Protein AF-A0A2P6NPP3-F1 (afdb_monomer_lite)

Foldseek 3Di:
DDFPQQFAQEPVRDTDRDTLVVQQVVFKAWEWEDEPNDIDIDIDGSNLLPQFPWCQSVFHAYPVRYGYDDDPCQCVVQVSVCSVPVDGDCPPPDLVSLLSVLVVCVVGVRPVVNVVLCPDPSCPVSVVVVVD

Radius of gyration: 15.62 Å; chains: 1; bounding box: 39×29×41 Å

Sequence (132 aa):
MSLHVISLRDSDNFFRSASSDTLSTLGRVVIIFHHNGEHTLYNTDWGTIMKDTSSLMTFHVDEHSRMLIERPPRSFPLILSYLETGHLDTTALTEQQKMILMEDVEFFGMRRLEKMLSERSEFYSVKARLSQ

Organism: NCBI:txid1890364

pLDDT: mean 81.14, std 17.83, range [32.97, 96.81]

Secondary structure (DSSP, 8-state):
-----EEEE-TT--EEEE-HHHHHTS-EEEEEEEETTEEEEEEEEHHHHTSS--GGGGS-B-TTSEEEE-S--TTHHHHHHHHHHS----TT--HHHHHHHHHHHHHTT-HHHHHHHH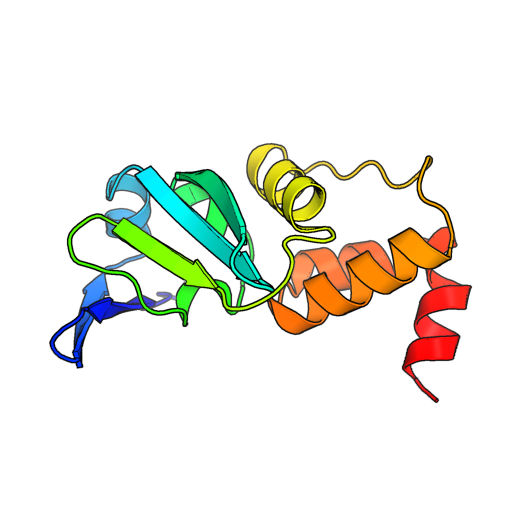TSGGGHHHHHHHT-

InterPro domains:
  IPR003131 Potassium channel tetramerisation-type BTB domain [PF02214] (47-113)
  IPR011333 SKP1/BTB/POZ domain superfamily [G3DSA:3.30.710.10] (9-126)
  IPR011333 SKP1/BTB/POZ domain superfamily [SSF54695] (41-125)

Structure (mmCIF, N/CA/C/O backbone):
data_AF-A0A2P6NPP3-F1
#
_entry.id   AF-A0A2P6NPP3-F1
#
loop_
_atom_site.group_PDB
_atom_site.id
_atom_site.type_symbol
_atom_site.label_atom_id
_atom_site.label_alt_id
_atom_site.label_comp_id
_atom_site.label_asym_id
_atom_site.label_entity_id
_atom_site.label_seq_id
_atom_site.pdbx_PDB_ins_code
_atom_site.Cartn_x
_atom_site.Cartn_y
_atom_site.Cartn_z
_atom_site.occupancy
_atom_site.B_iso_or_equiv
_atom_site.auth_seq_id
_atom_site.auth_comp_id
_atom_site.auth_asym_id
_atom_site.auth_atom_id
_atom_site.pdbx_PDB_model_num
ATOM 1 N N . MET A 1 1 ? -19.854 6.335 -17.157 1.00 36.84 1 MET A N 1
ATOM 2 C CA . MET A 1 1 ? -18.598 5.563 -17.059 1.00 36.84 1 MET A CA 1
ATOM 3 C C . MET A 1 1 ? -17.456 6.546 -17.239 1.00 36.84 1 MET A C 1
ATOM 5 O O . MET A 1 1 ? -17.384 7.165 -18.291 1.00 36.84 1 MET A O 1
ATOM 9 N N . SER A 1 2 ? -16.670 6.797 -16.191 1.00 32.97 2 SER A N 1
ATOM 10 C CA . SER A 1 2 ? -15.541 7.733 -16.255 1.00 32.97 2 SER A CA 1
ATOM 11 C C . SER A 1 2 ? -14.334 6.997 -16.834 1.00 32.97 2 SER A C 1
ATOM 13 O O . SER A 1 2 ? -13.870 6.030 -16.237 1.00 32.97 2 SER A O 1
ATOM 15 N N . LEU A 1 3 ? -13.861 7.415 -18.009 1.00 34.41 3 LEU A N 1
ATOM 16 C CA . LEU A 1 3 ? -12.606 6.941 -18.590 1.00 34.41 3 LEU A CA 1
ATOM 17 C C . LEU A 1 3 ? -11.454 7.542 -17.779 1.00 34.41 3 LEU A C 1
ATOM 19 O O . LEU A 1 3 ? -11.093 8.702 -17.963 1.00 34.41 3 LEU A O 1
ATOM 23 N N . HIS A 1 4 ? -10.891 6.763 -16.857 1.00 44.69 4 HIS A N 1
ATOM 24 C CA . HIS A 1 4 ? -9.623 7.110 -16.228 1.00 44.69 4 HIS A CA 1
ATOM 25 C C . HIS A 1 4 ? -8.508 6.886 -17.251 1.00 44.69 4 HIS A C 1
ATOM 27 O O . HIS A 1 4 ? -8.075 5.760 -17.484 1.00 44.69 4 HIS A O 1
ATOM 33 N N . VAL A 1 5 ? -8.095 7.967 -17.915 1.00 40.53 5 VAL A N 1
ATOM 34 C CA . VAL A 1 5 ? -6.873 7.988 -18.720 1.00 40.53 5 VAL A CA 1
ATOM 35 C C . VAL A 1 5 ? -5.706 8.009 -17.746 1.00 40.53 5 VAL A C 1
ATOM 37 O O . VAL A 1 5 ? -5.559 8.950 -16.967 1.00 40.53 5 VAL A O 1
ATOM 40 N N . ILE A 1 6 ? -4.911 6.946 -17.764 1.00 49.44 6 ILE A N 1
ATOM 41 C CA . ILE A 1 6 ? -3.736 6.813 -16.915 1.00 49.44 6 ILE A CA 1
ATOM 42 C C . ILE A 1 6 ? -2.522 7.197 -17.751 1.00 49.44 6 ILE A C 1
ATOM 44 O O . ILE A 1 6 ? -2.279 6.650 -18.827 1.00 49.44 6 ILE A O 1
ATOM 48 N N . SER A 1 7 ? -1.786 8.172 -17.238 1.00 46.75 7 SER A N 1
ATOM 49 C CA . SER A 1 7 ? -0.558 8.688 -17.821 1.00 46.75 7 SER A CA 1
ATOM 50 C C . SER A 1 7 ? 0.627 7.954 -17.205 1.00 46.75 7 SER A C 1
ATOM 52 O O . SER A 1 7 ? 1.130 8.375 -16.168 1.00 46.75 7 SER A O 1
ATOM 54 N N . LEU A 1 8 ? 1.074 6.863 -17.829 1.00 50.75 8 LEU A N 1
ATOM 55 C CA . LEU A 1 8 ? 2.349 6.243 -17.465 1.00 50.75 8 LEU A CA 1
ATOM 56 C C . LEU A 1 8 ? 3.488 7.065 -18.072 1.00 50.75 8 LEU A C 1
ATOM 58 O O . LEU A 1 8 ? 3.495 7.302 -19.283 1.00 50.75 8 LEU A O 1
ATOM 62 N N . ARG A 1 9 ? 4.422 7.519 -17.231 1.00 47.53 9 ARG A N 1
ATOM 63 C CA . ARG A 1 9 ? 5.616 8.260 -17.651 1.00 47.53 9 ARG A CA 1
ATOM 64 C C . ARG A 1 9 ? 6.769 7.279 -17.829 1.00 47.53 9 ARG A C 1
ATOM 66 O O . ARG A 1 9 ? 7.302 6.818 -16.826 1.00 47.53 9 ARG A O 1
ATOM 73 N N . ASP A 1 10 ? 7.124 7.011 -19.081 1.00 52.34 10 ASP A N 1
ATOM 74 C CA . ASP A 1 10 ? 8.285 6.196 -19.475 1.00 52.34 10 ASP A CA 1
ATOM 75 C C . ASP A 1 10 ? 9.603 6.984 -19.310 1.00 52.34 10 ASP A C 1
ATOM 77 O O . ASP A 1 10 ? 9.563 8.219 -19.185 1.00 52.34 10 ASP A O 1
ATOM 81 N N . SER A 1 11 ? 10.762 6.307 -19.294 1.00 49.16 11 SER A N 1
ATOM 82 C CA . SER A 1 11 ? 12.118 6.878 -19.099 1.00 49.16 11 SER A CA 1
ATOM 83 C C . SER A 1 11 ? 12.445 8.007 -20.076 1.00 49.16 11 SER A C 1
ATOM 85 O O . SER A 1 11 ? 13.210 8.912 -19.747 1.00 49.16 11 SER A O 1
ATOM 87 N N . ASP A 1 12 ? 11.763 8.022 -21.220 1.00 46.50 12 ASP A N 1
ATOM 88 C CA . ASP A 1 12 ? 11.886 9.036 -22.267 1.00 46.50 12 ASP A CA 1
ATOM 89 C C . ASP A 1 12 ? 10.875 10.197 -22.147 1.00 46.50 12 ASP A C 1
ATOM 91 O O . ASP A 1 12 ? 10.667 10.952 -23.097 1.00 46.50 12 ASP A O 1
ATOM 95 N N . ASN A 1 13 ? 10.212 10.366 -20.995 1.00 45.09 13 ASN A N 1
ATOM 96 C CA . ASN A 1 13 ? 9.116 11.328 -20.786 1.00 45.09 13 ASN A CA 1
ATOM 97 C C . ASN A 1 13 ? 7.911 11.131 -21.723 1.00 45.09 13 ASN A C 1
ATOM 99 O O . ASN A 1 13 ? 7.117 12.054 -21.925 1.00 45.09 13 ASN A O 1
ATOM 103 N N . PHE A 1 14 ? 7.743 9.933 -22.281 1.00 40.25 14 PHE A N 1
ATOM 104 C CA . PHE A 1 14 ? 6.596 9.619 -23.120 1.00 40.25 14 PHE A CA 1
ATOM 105 C C . PHE A 1 14 ? 5.389 9.262 -22.247 1.00 40.25 14 PHE A C 1
ATOM 107 O O . PHE A 1 14 ? 5.473 8.387 -21.385 1.00 40.25 14 PHE A O 1
ATOM 114 N N . PHE A 1 15 ? 4.259 9.935 -22.473 1.00 44.97 15 PHE A N 1
ATOM 115 C CA . PHE A 1 15 ? 2.987 9.601 -21.839 1.00 44.97 15 PHE A CA 1
ATOM 116 C C . PHE A 1 15 ? 2.307 8.493 -22.643 1.00 44.97 15 PHE A C 1
ATOM 11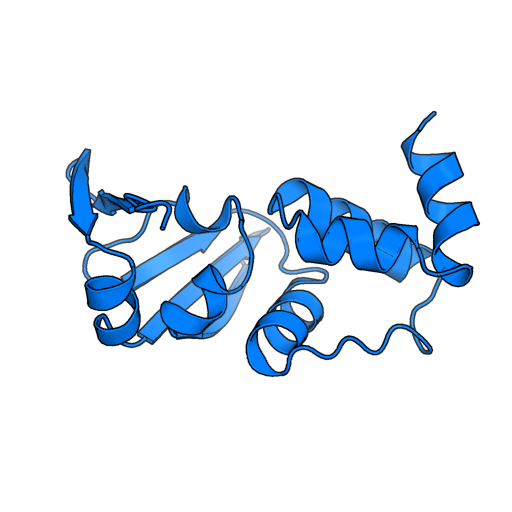8 O O . PHE A 1 15 ? 1.703 8.757 -23.685 1.00 44.97 15 PHE A O 1
ATOM 125 N N . ARG A 1 16 ? 2.381 7.244 -22.175 1.00 48.94 16 ARG A N 1
ATOM 126 C CA . ARG A 1 16 ? 1.542 6.179 -22.738 1.00 48.94 16 ARG A CA 1
ATOM 127 C C . ARG A 1 16 ? 0.159 6.284 -22.109 1.00 48.94 16 ARG A C 1
ATOM 129 O O . ARG A 1 16 ? -0.045 5.881 -20.968 1.00 48.94 16 ARG A O 1
ATOM 136 N N . SER A 1 17 ? -0.783 6.863 -22.850 1.00 45.62 17 SER A N 1
ATOM 137 C CA . SER A 1 17 ? -2.201 6.864 -22.491 1.00 45.62 17 SER A CA 1
ATOM 138 C C . SER A 1 17 ? -2.757 5.459 -22.717 1.00 45.62 17 SER A C 1
ATOM 140 O O . SER A 1 17 ? -3.064 5.083 -23.847 1.00 45.62 17 SER A O 1
ATOM 142 N N . ALA A 1 18 ? -2.857 4.661 -21.660 1.00 50.56 18 ALA A N 1
ATOM 143 C CA . ALA A 1 18 ? -3.516 3.363 -21.714 1.00 50.56 18 ALA A CA 1
ATOM 144 C C . ALA A 1 18 ? -4.878 3.458 -21.018 1.00 50.56 18 ALA A C 1
ATOM 146 O O . ALA A 1 18 ? -5.019 4.107 -19.979 1.00 50.56 18 ALA A O 1
ATOM 147 N N . SER A 1 19 ? -5.901 2.836 -21.608 1.00 49.75 19 SER A N 1
ATOM 148 C CA . SER A 1 19 ? -7.180 2.672 -20.917 1.00 49.75 19 SER A CA 1
ATOM 149 C C . SER A 1 19 ? -7.007 1.714 -19.732 1.00 49.75 19 SER A C 1
ATOM 151 O O . SER A 1 19 ? -6.157 0.823 -19.777 1.00 49.75 19 SER A O 1
ATOM 153 N N . SER A 1 20 ? -7.820 1.872 -18.683 1.00 53.06 20 SER A N 1
ATOM 154 C CA . SER A 1 20 ? -7.867 0.956 -17.527 1.00 53.06 20 SER A CA 1
ATOM 155 C C . SER A 1 20 ? -7.955 -0.524 -17.948 1.00 53.06 20 SER A C 1
ATOM 157 O O . SER A 1 20 ? -7.288 -1.382 -17.371 1.00 53.06 20 SER A O 1
ATOM 159 N N . ASP A 1 21 ? -8.693 -0.811 -19.026 1.00 50.19 21 ASP A N 1
ATOM 160 C CA . ASP A 1 21 ? -8.847 -2.160 -19.586 1.00 50.19 21 ASP A CA 1
ATOM 161 C C . ASP A 1 21 ? -7.565 -2.687 -20.248 1.00 50.19 21 ASP A C 1
ATOM 163 O O . ASP A 1 21 ? -7.300 -3.882 -20.227 1.00 50.19 21 ASP A O 1
ATOM 167 N N . THR A 1 22 ? -6.725 -1.805 -20.796 1.00 53.78 22 THR A N 1
ATOM 168 C CA . THR A 1 22 ? -5.406 -2.182 -21.329 1.00 53.78 22 THR A CA 1
ATOM 169 C C . THR A 1 22 ? -4.395 -2.392 -20.198 1.00 53.78 22 THR A C 1
ATOM 171 O O . THR A 1 22 ? -3.542 -3.271 -20.287 1.00 53.78 22 THR A O 1
ATOM 174 N N . LEU A 1 23 ? -4.505 -1.631 -19.105 1.00 55.78 23 LEU A N 1
ATOM 175 C CA . LEU A 1 23 ? -3.627 -1.743 -17.935 1.00 55.78 23 LEU A CA 1
ATOM 176 C C . LEU A 1 23 ? -3.911 -2.966 -17.072 1.00 55.78 23 LEU A C 1
ATOM 178 O O . LEU A 1 23 ? -2.974 -3.575 -16.564 1.00 55.78 23 LEU A O 1
ATOM 182 N N . SER A 1 24 ? -5.166 -3.395 -16.961 1.00 52.06 24 SER A N 1
ATOM 183 C CA . SER A 1 24 ? -5.484 -4.672 -16.314 1.00 52.06 24 SER A CA 1
ATOM 184 C C . SER A 1 24 ? -4.896 -5.870 -17.078 1.00 52.06 24 SER A C 1
ATOM 186 O O . SER A 1 24 ? -4.583 -6.887 -16.463 1.00 52.06 24 SER A O 1
ATOM 188 N N . THR A 1 25 ? -4.649 -5.724 -18.388 1.00 53.88 25 THR A N 1
ATOM 189 C CA . THR A 1 25 ? -3.916 -6.697 -19.217 1.00 53.88 25 THR A CA 1
ATOM 190 C C . THR A 1 25 ? -2.398 -6.475 -19.289 1.00 53.88 25 THR A C 1
ATOM 192 O O . THR A 1 25 ? -1.700 -7.341 -19.811 1.00 53.88 25 THR A O 1
ATOM 195 N N . LEU A 1 26 ? -1.859 -5.361 -18.762 1.00 61.47 26 LEU A N 1
ATOM 196 C CA . LEU A 1 26 ? -0.433 -4.985 -18.870 1.00 61.47 26 LEU A CA 1
ATOM 197 C C . LEU A 1 26 ? 0.509 -5.809 -17.972 1.00 61.47 26 LEU A C 1
ATOM 199 O O . LEU A 1 26 ? 1.721 -5.614 -18.006 1.00 61.47 26 LEU A O 1
ATOM 203 N N . GLY A 1 27 ? -0.019 -6.781 -17.225 1.00 77.75 27 GLY A N 1
ATOM 204 C CA . GLY A 1 27 ? 0.781 -7.761 -16.496 1.00 77.75 27 GLY A CA 1
ATOM 205 C C . GLY A 1 27 ? 1.292 -7.257 -15.145 1.00 77.75 27 GLY A C 1
ATOM 206 O O . GLY A 1 27 ? 0.610 -6.510 -14.440 1.00 77.75 27 GLY A O 1
ATOM 207 N N . ARG A 1 28 ? 2.480 -7.732 -14.764 1.00 89.50 28 ARG A N 1
ATOM 208 C CA . ARG A 1 28 ? 3.076 -7.499 -13.444 1.00 89.50 28 ARG A CA 1
ATOM 209 C C . ARG A 1 28 ? 3.780 -6.148 -13.364 1.00 89.50 28 ARG A C 1
ATOM 211 O O . ARG A 1 28 ? 4.376 -5.691 -14.334 1.00 89.50 28 ARG A O 1
ATOM 218 N N . VAL A 1 29 ? 3.773 -5.571 -12.170 1.00 90.25 29 VAL A N 1
ATOM 219 C CA . VAL A 1 29 ? 4.563 -4.402 -11.781 1.00 90.25 29 VAL A CA 1
ATOM 220 C C . VAL A 1 29 ? 5.432 -4.762 -10.579 1.00 90.25 29 VAL A C 1
ATOM 222 O O . VAL A 1 29 ? 4.994 -5.463 -9.661 1.00 90.25 29 VAL A O 1
ATOM 225 N N . VAL A 1 30 ? 6.672 -4.278 -10.583 1.00 93.50 30 VAL A N 1
ATOM 226 C CA . VAL A 1 30 ? 7.586 -4.392 -9.442 1.00 93.50 30 VAL A CA 1
ATOM 227 C C . VAL A 1 30 ? 7.704 -3.030 -8.783 1.00 93.50 30 VAL A C 1
ATOM 229 O O . VAL A 1 30 ? 8.174 -2.079 -9.397 1.00 93.50 30 VAL A O 1
ATOM 232 N N . ILE A 1 31 ? 7.299 -2.928 -7.526 1.00 94.31 31 ILE A N 1
ATOM 233 C CA . ILE A 1 31 ? 7.407 -1.700 -6.743 1.00 94.31 31 ILE A CA 1
ATOM 234 C C . ILE A 1 31 ? 8.654 -1.808 -5.877 1.00 94.31 31 ILE A C 1
ATOM 236 O O . ILE A 1 31 ? 8.785 -2.728 -5.070 1.00 94.31 31 ILE A O 1
ATOM 240 N N . ILE A 1 32 ? 9.576 -0.874 -6.066 1.00 94.38 32 ILE A N 1
ATOM 241 C CA . ILE A 1 32 ? 10.880 -0.840 -5.417 1.00 94.38 32 ILE A CA 1
ATOM 242 C C . ILE A 1 32 ? 10.898 0.364 -4.484 1.00 94.38 32 ILE A C 1
ATOM 244 O O . ILE A 1 32 ? 10.953 1.509 -4.926 1.00 94.38 32 ILE A O 1
ATOM 248 N N . PHE A 1 33 ? 10.883 0.102 -3.183 1.00 95.75 33 PHE A N 1
ATOM 249 C CA . PHE A 1 33 ? 11.162 1.111 -2.171 1.00 95.75 33 PHE A CA 1
ATOM 250 C C . PHE A 1 33 ? 12.669 1.213 -1.985 1.00 95.75 33 PHE A C 1
ATOM 252 O O . PHE A 1 33 ? 13.318 0.202 -1.720 1.00 95.75 33 PHE A O 1
ATOM 259 N N . HIS A 1 34 ? 13.217 2.415 -2.118 1.00 93.25 34 HIS A N 1
ATOM 260 C CA . HIS A 1 34 ? 14.617 2.709 -1.840 1.00 93.25 34 HIS A CA 1
ATOM 261 C C . HIS A 1 34 ? 14.718 3.679 -0.661 1.00 93.25 34 HIS A C 1
ATOM 263 O O . HIS A 1 34 ? 14.171 4.783 -0.700 1.00 93.25 34 HIS A O 1
ATOM 269 N N . HIS A 1 35 ? 15.418 3.267 0.395 1.00 93.88 35 HIS A N 1
ATOM 270 C CA . HIS A 1 35 ? 15.639 4.095 1.575 1.00 93.88 35 HIS A CA 1
ATOM 271 C C . HIS A 1 35 ? 16.963 3.743 2.249 1.00 93.88 35 HIS A C 1
ATOM 273 O O . HIS A 1 35 ? 17.228 2.577 2.516 1.00 93.88 35 HIS A O 1
ATOM 279 N N . ASN A 1 36 ? 17.789 4.751 2.544 1.00 93.69 36 ASN A N 1
ATOM 280 C CA . ASN A 1 36 ? 19.084 4.597 3.223 1.00 93.69 36 ASN A CA 1
ATOM 281 C C . ASN A 1 36 ? 20.024 3.553 2.583 1.00 93.69 36 ASN A C 1
ATOM 283 O O . ASN A 1 36 ? 20.772 2.882 3.286 1.00 93.69 36 ASN A O 1
ATOM 287 N N . GLY A 1 37 ? 19.997 3.420 1.252 1.00 91.00 37 GLY A N 1
ATOM 288 C CA . GLY A 1 37 ? 20.814 2.445 0.519 1.00 91.00 37 GLY A CA 1
ATOM 289 C C . GLY A 1 37 ? 20.260 1.016 0.522 1.00 91.00 37 GLY A C 1
ATOM 290 O O . GLY A 1 37 ? 20.884 0.126 -0.051 1.00 91.00 37 GLY A O 1
ATOM 291 N N . GLU A 1 38 ? 19.094 0.786 1.128 1.00 93.00 38 GLU A N 1
ATOM 292 C CA . GLU A 1 38 ? 18.393 -0.496 1.100 1.00 93.00 38 GLU A CA 1
ATOM 293 C C . GLU A 1 38 ? 17.235 -0.480 0.100 1.00 93.00 38 GLU A C 1
ATOM 295 O O . GLU A 1 38 ? 16.586 0.548 -0.124 1.00 93.00 38 GLU A O 1
ATOM 300 N N . HIS A 1 39 ? 16.952 -1.654 -0.472 1.00 93.88 39 HIS A N 1
ATOM 301 C CA . HIS A 1 39 ? 15.845 -1.869 -1.396 1.00 93.88 39 HIS A CA 1
ATOM 302 C C . HIS A 1 39 ? 14.848 -2.881 -0.831 1.00 93.88 39 HIS A C 1
ATOM 304 O O . HIS A 1 39 ? 15.226 -3.986 -0.445 1.00 93.88 39 HIS A O 1
ATOM 310 N N . THR A 1 40 ? 13.562 -2.534 -0.839 1.00 96.81 40 THR A N 1
ATOM 311 C CA . THR A 1 40 ? 12.461 -3.469 -0.562 1.00 96.81 40 THR A CA 1
ATOM 312 C C . THR A 1 40 ? 11.582 -3.592 -1.797 1.00 96.81 40 THR A C 1
ATOM 314 O O . THR A 1 40 ? 11.148 -2.581 -2.346 1.00 96.81 40 THR A O 1
ATOM 317 N N . LEU A 1 41 ? 11.321 -4.823 -2.236 1.00 95.50 41 LEU A N 1
ATOM 318 C CA . LEU A 1 41 ? 10.607 -5.099 -3.478 1.00 95.50 41 LEU A CA 1
ATOM 319 C C . LEU A 1 41 ? 9.246 -5.735 -3.200 1.00 95.50 41 LEU A C 1
ATOM 321 O O . LEU A 1 41 ? 9.143 -6.666 -2.402 1.00 95.50 41 LEU A O 1
ATOM 325 N N . TYR A 1 42 ? 8.232 -5.284 -3.931 1.00 96.00 42 TYR A N 1
ATOM 326 C CA . TYR A 1 42 ? 6.901 -5.880 -3.958 1.00 96.00 42 TYR A CA 1
ATOM 327 C C . TYR A 1 42 ? 6.521 -6.202 -5.398 1.00 96.00 42 TYR A C 1
ATOM 329 O O . TYR A 1 42 ? 6.586 -5.338 -6.268 1.00 96.00 42 TYR A O 1
ATOM 337 N N . ASN A 1 43 ? 6.118 -7.446 -5.645 1.00 93.75 43 ASN A N 1
ATOM 338 C CA . ASN A 1 43 ? 5.613 -7.874 -6.945 1.00 93.75 43 ASN A CA 1
ATOM 339 C C . ASN A 1 43 ? 4.091 -7.929 -6.873 1.00 93.75 43 ASN A C 1
ATOM 341 O O . ASN A 1 43 ? 3.552 -8.612 -6.006 1.00 93.75 43 ASN A O 1
ATOM 345 N N . THR A 1 44 ? 3.413 -7.236 -7.779 1.00 92.31 44 THR A N 1
ATOM 346 C CA . THR A 1 44 ? 1.951 -7.272 -7.879 1.00 92.31 44 THR A CA 1
ATOM 347 C C . THR A 1 44 ? 1.525 -7.039 -9.328 1.00 92.31 44 THR A C 1
ATOM 349 O O . THR A 1 44 ? 2.359 -7.058 -10.234 1.00 92.31 44 THR A O 1
ATOM 352 N N . ASP A 1 45 ? 0.236 -6.828 -9.559 1.00 90.00 45 ASP A N 1
ATOM 353 C CA . ASP A 1 45 ? -0.328 -6.579 -10.882 1.00 90.00 45 ASP A CA 1
ATOM 354 C C . ASP A 1 45 ? -0.804 -5.129 -11.010 1.00 90.00 45 ASP A C 1
ATOM 356 O O . ASP A 1 45 ? -1.305 -4.536 -10.048 1.00 90.00 45 ASP A O 1
ATOM 360 N N . TRP A 1 46 ? -0.725 -4.568 -12.221 1.00 86.50 46 TRP A N 1
ATOM 361 C CA . TRP A 1 46 ? -1.277 -3.237 -12.520 1.00 86.50 46 TRP A CA 1
ATOM 362 C C . TRP A 1 46 ? -2.751 -3.130 -12.110 1.00 86.50 46 TRP A C 1
ATOM 364 O O . TRP A 1 46 ? -3.180 -2.124 -11.548 1.00 86.50 46 TRP A O 1
ATOM 374 N N . GLY A 1 47 ? -3.521 -4.204 -12.317 1.00 86.06 47 GLY A N 1
ATOM 375 C CA . GLY A 1 47 ? -4.912 -4.294 -11.873 1.00 86.06 47 GLY A CA 1
ATOM 376 C C . GLY A 1 47 ? -5.087 -4.060 -10.370 1.00 86.06 47 GLY A C 1
ATOM 377 O O . GLY A 1 47 ? -6.037 -3.394 -9.972 1.00 86.06 47 GLY A O 1
ATOM 378 N N . THR A 1 48 ? -4.165 -4.550 -9.537 1.00 88.81 48 THR A N 1
ATOM 379 C CA . THR A 1 48 ? -4.214 -4.395 -8.077 1.00 88.81 48 THR A CA 1
ATOM 380 C C . THR A 1 48 ? -4.018 -2.942 -7.660 1.00 88.81 48 THR A C 1
ATOM 382 O O . THR A 1 48 ? -4.826 -2.413 -6.899 1.00 88.81 48 THR A O 1
ATOM 385 N N . ILE A 1 49 ? -3.000 -2.265 -8.192 1.00 88.31 49 ILE A N 1
ATOM 386 C CA . ILE A 1 49 ? -2.687 -0.876 -7.811 1.00 88.31 49 ILE A CA 1
ATOM 387 C C . ILE A 1 49 ? -3.704 0.152 -8.325 1.00 88.31 49 ILE A C 1
ATOM 389 O O . ILE A 1 49 ? -3.792 1.250 -7.779 1.00 88.31 49 ILE A O 1
ATOM 393 N N . MET A 1 50 ? -4.518 -0.221 -9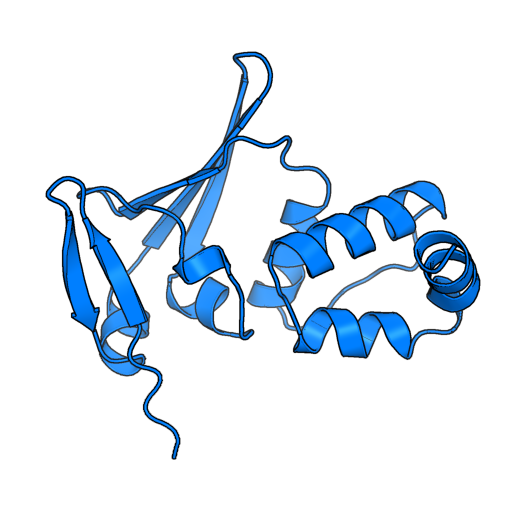.318 1.00 85.12 50 MET A N 1
ATOM 394 C CA . MET A 1 50 ? -5.608 0.605 -9.850 1.00 85.12 50 MET A CA 1
ATOM 395 C C . MET A 1 50 ? -6.961 0.401 -9.145 1.00 85.12 50 MET A C 1
ATOM 397 O O . MET A 1 50 ? -7.918 1.110 -9.459 1.00 85.12 50 MET A O 1
ATOM 401 N N . LYS A 1 51 ? -7.086 -0.553 -8.208 1.00 84.75 51 LYS A N 1
ATOM 402 C CA . LYS A 1 51 ? -8.361 -0.825 -7.504 1.00 84.75 51 LYS A CA 1
ATOM 403 C C . LYS A 1 51 ? -8.835 0.326 -6.618 1.00 84.75 51 LYS A C 1
ATOM 405 O O . LYS A 1 51 ? -10.029 0.412 -6.318 1.00 84.75 51 LYS A O 1
ATOM 410 N N . ASP A 1 52 ? -7.917 1.178 -6.183 1.00 81.12 52 ASP A N 1
ATOM 411 C CA . ASP A 1 52 ? -8.218 2.418 -5.480 1.00 81.12 52 ASP A CA 1
ATOM 412 C C . ASP A 1 52 ? -7.655 3.589 -6.284 1.00 81.12 52 ASP A C 1
ATOM 414 O O . ASP A 1 52 ? -6.610 3.477 -6.932 1.00 81.12 52 ASP A O 1
ATOM 418 N N . THR A 1 53 ? -8.355 4.721 -6.248 1.00 72.38 53 THR A N 1
ATOM 419 C CA . THR A 1 53 ? -7.803 5.947 -6.821 1.00 72.38 53 THR A CA 1
ATOM 420 C C . THR A 1 53 ? -6.603 6.322 -5.969 1.00 72.38 53 THR A C 1
ATOM 422 O O . THR A 1 53 ? -6.773 6.655 -4.800 1.00 72.38 53 THR A O 1
ATOM 425 N N . SER A 1 54 ? -5.409 6.236 -6.547 1.00 78.69 54 SER A N 1
ATOM 426 C CA . SER A 1 54 ? -4.153 6.436 -5.835 1.00 78.69 54 SER A CA 1
ATOM 427 C C . SER A 1 54 ? -3.183 7.284 -6.651 1.00 78.69 54 SER A C 1
ATOM 429 O O . SER A 1 54 ? -3.223 7.312 -7.884 1.00 78.69 54 SER A O 1
ATOM 431 N N . SER A 1 55 ? -2.279 7.971 -5.957 1.00 80.06 55 SER A N 1
ATOM 432 C CA . SER A 1 55 ? -1.136 8.650 -6.563 1.00 80.06 55 SER A CA 1
ATOM 433 C C . SER A 1 55 ? -0.043 7.669 -6.998 1.00 80.06 55 SER A C 1
ATOM 435 O O . SER A 1 55 ? 0.897 8.097 -7.664 1.00 80.06 55 SER A O 1
ATOM 437 N N . LEU A 1 56 ? -0.166 6.359 -6.718 1.00 81.50 56 LEU A N 1
ATOM 438 C CA . LEU A 1 56 ? 0.791 5.345 -7.189 1.00 81.50 56 LEU A CA 1
ATOM 439 C C . LEU A 1 56 ? 0.971 5.393 -8.711 1.00 81.50 56 LEU A C 1
ATOM 441 O O . LEU A 1 56 ? 2.080 5.251 -9.211 1.00 81.50 56 LEU A O 1
ATOM 445 N N . MET A 1 57 ? -0.096 5.696 -9.450 1.00 76.00 57 MET A N 1
ATOM 446 C CA . MET A 1 57 ? -0.044 5.815 -10.912 1.00 76.00 57 MET A CA 1
ATOM 447 C C . MET A 1 57 ? 0.729 7.045 -11.414 1.00 76.00 57 MET A C 1
ATOM 449 O O . MET A 1 57 ? 0.934 7.182 -12.615 1.00 76.00 57 MET A O 1
ATOM 453 N N . THR A 1 58 ? 1.137 7.952 -10.522 1.00 79.62 58 THR A N 1
ATOM 454 C CA . THR A 1 58 ? 1.935 9.140 -10.865 1.00 79.62 58 THR A CA 1
ATOM 455 C C . THR A 1 58 ? 3.439 8.897 -10.764 1.00 79.62 58 THR A C 1
ATOM 457 O O . THR A 1 58 ? 4.221 9.710 -11.262 1.00 79.62 58 THR A O 1
ATOM 460 N N . PHE A 1 59 ? 3.852 7.789 -10.140 1.00 81.81 59 PHE A N 1
ATOM 461 C CA . PHE A 1 59 ? 5.259 7.431 -10.044 1.00 81.81 59 PHE A CA 1
ATOM 462 C C . PHE A 1 59 ? 5.793 6.994 -11.402 1.00 81.81 59 PHE A C 1
ATOM 464 O O . PHE A 1 59 ? 5.078 6.463 -12.252 1.00 81.81 59 PHE A O 1
ATOM 471 N N . HIS A 1 60 ? 7.083 7.244 -11.593 1.00 81.19 60 HIS A N 1
ATO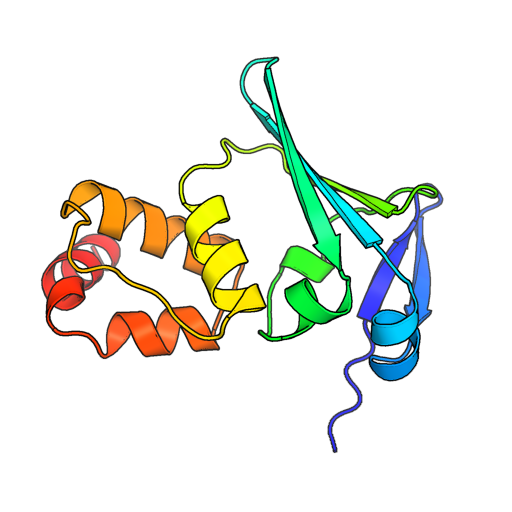M 472 C CA . HIS A 1 60 ? 7.783 6.833 -12.791 1.00 81.19 60 HIS A CA 1
ATOM 473 C C . HIS A 1 60 ? 7.877 5.310 -12.872 1.00 81.19 60 HIS A C 1
ATOM 475 O O . HIS A 1 60 ? 8.124 4.644 -11.863 1.00 81.19 60 HIS A O 1
ATOM 481 N N . VAL A 1 61 ? 7.699 4.789 -14.082 1.00 85.06 61 VAL A N 1
ATOM 482 C CA . VAL A 1 61 ? 7.749 3.363 -14.379 1.00 85.06 61 VAL A CA 1
ATOM 483 C C . VAL A 1 61 ? 8.683 3.189 -15.557 1.00 85.06 61 VAL A C 1
ATOM 485 O O . VAL A 1 61 ? 8.501 3.842 -16.582 1.00 85.06 61 VAL A O 1
ATOM 488 N N . ASP A 1 62 ? 9.677 2.327 -15.402 1.00 83.56 62 ASP A N 1
ATOM 489 C CA . ASP A 1 62 ? 10.611 2.047 -16.484 1.00 83.56 62 ASP A CA 1
ATOM 490 C C . ASP A 1 62 ? 10.067 1.027 -17.499 1.00 83.56 62 ASP A C 1
ATOM 492 O O . ASP A 1 62 ? 9.002 0.423 -17.330 1.00 83.56 62 ASP A O 1
ATOM 496 N N . GLU A 1 63 ? 10.851 0.789 -18.547 1.00 80.50 63 GLU A N 1
ATOM 497 C CA . GLU A 1 63 ? 10.570 -0.175 -19.617 1.00 80.50 63 GLU A CA 1
ATOM 498 C C . GLU A 1 63 ? 10.358 -1.626 -19.136 1.00 80.50 63 GLU A C 1
ATOM 500 O O . GLU A 1 63 ? 9.782 -2.447 -19.853 1.00 80.50 63 GLU A O 1
ATOM 505 N N . HIS A 1 64 ? 10.771 -1.952 -17.908 1.00 82.50 64 HIS A N 1
ATOM 506 C CA . HIS A 1 64 ? 10.614 -3.266 -17.287 1.00 82.50 64 HIS A CA 1
ATOM 507 C C . HIS A 1 64 ? 9.437 -3.333 -16.303 1.00 82.50 64 HIS A C 1
ATOM 509 O O . HIS A 1 64 ? 9.325 -4.305 -15.553 1.00 82.50 64 HIS A O 1
ATOM 515 N N . SER A 1 65 ? 8.546 -2.334 -16.299 1.00 87.56 65 SER A N 1
ATOM 516 C CA . SER A 1 65 ? 7.439 -2.224 -15.338 1.00 87.56 65 SER A CA 1
ATOM 517 C C . SER A 1 65 ? 7.913 -2.164 -13.881 1.00 87.56 65 SER A C 1
ATOM 519 O O . SER A 1 65 ? 7.282 -2.735 -12.986 1.00 87.56 65 SER A O 1
ATOM 521 N N . ARG A 1 66 ? 9.031 -1.473 -13.627 1.00 87.81 66 ARG A N 1
ATOM 522 C CA . ARG A 1 66 ? 9.537 -1.217 -12.275 1.00 87.81 66 ARG A CA 1
ATOM 523 C C . ARG A 1 66 ? 9.217 0.216 -11.863 1.00 87.81 66 ARG A C 1
ATOM 525 O O . ARG A 1 66 ? 9.561 1.164 -12.562 1.00 87.81 66 ARG A O 1
ATOM 532 N N . MET A 1 67 ? 8.565 0.358 -10.716 1.00 91.56 67 MET A N 1
ATOM 533 C CA . MET A 1 67 ? 8.198 1.628 -10.096 1.00 91.56 67 MET A CA 1
ATOM 534 C C . MET A 1 67 ? 9.130 1.903 -8.917 1.00 91.56 67 MET A C 1
ATOM 536 O O . MET A 1 67 ? 9.175 1.108 -7.979 1.00 91.56 67 MET A O 1
ATOM 540 N N . LEU A 1 68 ? 9.856 3.021 -8.944 1.00 90.75 68 LEU A N 1
ATOM 541 C CA . LEU A 1 68 ? 10.764 3.411 -7.861 1.00 90.75 68 LEU A CA 1
ATOM 542 C C . LEU A 1 68 ? 10.096 4.416 -6.913 1.00 90.75 68 LEU A C 1
ATOM 544 O O . LEU A 1 68 ? 9.564 5.436 -7.351 1.00 90.75 68 LEU A O 1
ATOM 548 N N . ILE A 1 69 ? 10.170 4.142 -5.610 1.00 92.88 69 ILE A N 1
ATOM 549 C CA . ILE A 1 69 ? 9.637 4.988 -4.539 1.00 92.88 69 ILE A CA 1
ATOM 550 C C . ILE A 1 69 ? 10.756 5.274 -3.530 1.00 92.88 69 ILE A C 1
ATOM 552 O O . ILE A 1 69 ? 11.231 4.378 -2.835 1.00 92.88 69 ILE A O 1
ATOM 556 N N . GLU A 1 70 ? 11.172 6.535 -3.417 1.00 91.94 70 GLU A N 1
ATOM 557 C CA . GLU A 1 70 ? 12.248 6.965 -2.508 1.00 91.94 70 GLU A CA 1
ATOM 558 C C . GLU A 1 70 ? 11.733 7.220 -1.078 1.00 91.94 70 GLU A C 1
ATOM 560 O O . GLU A 1 70 ? 11.710 8.345 -0.574 1.00 91.94 70 GLU A O 1
ATOM 565 N N . ARG A 1 71 ? 11.252 6.161 -0.419 1.00 92.44 71 ARG A N 1
ATOM 566 C CA . ARG A 1 71 ? 10.716 6.192 0.952 1.00 92.44 71 ARG A CA 1
ATOM 567 C C . ARG A 1 71 ? 10.929 4.827 1.621 1.00 92.44 71 ARG A C 1
A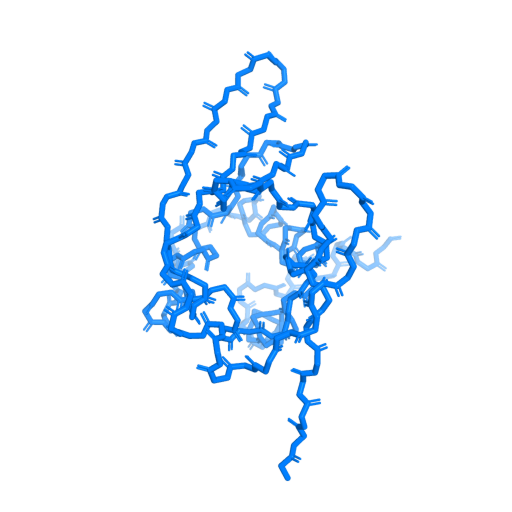TOM 569 O O . ARG A 1 71 ? 11.019 3.823 0.916 1.00 92.44 71 ARG A O 1
ATOM 576 N N . PRO A 1 72 ? 10.984 4.727 2.962 1.00 94.38 72 PRO A N 1
ATOM 577 C CA . PRO A 1 72 ? 10.829 3.433 3.620 1.00 94.38 72 PRO A CA 1
ATOM 578 C C . PRO A 1 72 ? 9.467 2.798 3.279 1.00 94.38 72 PRO A C 1
ATOM 580 O O . PRO A 1 72 ? 8.470 3.518 3.200 1.00 94.38 72 PRO A O 1
ATOM 583 N N . PRO A 1 73 ? 9.383 1.462 3.148 1.00 93.44 73 PRO A N 1
ATOM 584 C CA . PRO A 1 73 ? 8.138 0.777 2.796 1.00 93.44 73 PRO A CA 1
ATOM 585 C C . PRO A 1 73 ? 7.052 0.879 3.875 1.00 93.44 73 PRO A C 1
ATOM 587 O O . PRO A 1 73 ? 5.879 0.806 3.535 1.00 93.44 73 PRO A O 1
ATOM 590 N N . ARG A 1 74 ? 7.414 1.065 5.156 1.00 95.00 74 ARG A N 1
ATOM 591 C CA . ARG A 1 74 ? 6.481 1.322 6.275 1.00 95.00 74 ARG A CA 1
ATOM 592 C C . ARG A 1 74 ? 5.226 0.427 6.227 1.00 95.00 74 ARG A C 1
ATOM 594 O O . ARG A 1 74 ? 5.351 -0.788 6.371 1.00 95.00 74 ARG A O 1
ATOM 601 N N . SER A 1 75 ? 4.039 1.006 6.025 1.00 95.94 75 SER A N 1
ATOM 602 C CA . SER A 1 75 ? 2.751 0.300 6.029 1.00 95.94 75 SER A CA 1
ATOM 603 C C . SER A 1 75 ? 2.343 -0.225 4.652 1.00 95.94 75 SER A C 1
ATOM 605 O O . SER A 1 75 ? 1.246 -0.764 4.500 1.00 95.94 75 SER A O 1
ATOM 607 N N . PHE A 1 76 ? 3.207 -0.104 3.642 1.00 95.38 76 PHE A N 1
ATOM 608 C CA . PHE A 1 76 ? 2.915 -0.544 2.284 1.00 95.38 76 PHE A CA 1
ATOM 609 C C . PHE A 1 76 ? 2.491 -2.017 2.171 1.00 95.38 76 PHE A C 1
ATOM 611 O O . PHE A 1 76 ? 1.546 -2.266 1.428 1.00 95.38 76 PHE A O 1
ATOM 618 N N . PRO A 1 77 ? 3.055 -2.991 2.922 1.00 94.88 77 PRO A N 1
ATOM 619 C CA . PRO A 1 77 ? 2.542 -4.365 2.910 1.00 94.88 77 PRO A CA 1
ATOM 620 C C . PRO A 1 77 ? 1.050 -4.469 3.249 1.00 94.88 77 PRO A C 1
ATOM 622 O O . PRO A 1 77 ? 0.327 -5.247 2.634 1.00 94.88 77 PRO A O 1
ATOM 625 N N . LEU A 1 78 ? 0.575 -3.667 4.208 1.00 95.31 78 LEU A N 1
ATOM 626 C CA . LEU A 1 78 ? -0.833 -3.645 4.612 1.00 95.31 78 LEU A CA 1
ATOM 627 C C . LEU A 1 78 ? -1.705 -3.006 3.530 1.00 95.31 78 LEU A C 1
ATOM 629 O O . LEU A 1 78 ? -2.777 -3.520 3.219 1.00 95.31 78 LEU A O 1
ATOM 633 N N . ILE A 1 79 ? -1.224 -1.912 2.933 1.00 95.19 79 ILE A N 1
ATOM 634 C CA . ILE A 1 79 ? -1.898 -1.240 1.816 1.00 95.19 79 ILE A CA 1
ATOM 635 C C . ILE A 1 79 ? -2.010 -2.198 0.627 1.00 95.19 79 ILE A C 1
ATOM 637 O O . ILE A 1 79 ? -3.092 -2.356 0.068 1.00 95.19 79 ILE A O 1
ATOM 641 N N . LEU A 1 80 ? -0.922 -2.885 0.278 1.00 94.88 80 LEU A N 1
ATOM 642 C CA . LEU A 1 80 ? -0.900 -3.847 -0.815 1.00 94.88 80 LEU A CA 1
ATOM 643 C C . LEU A 1 80 ? -1.845 -5.022 -0.544 1.00 94.88 80 LEU A C 1
ATOM 645 O O . LEU A 1 80 ? -2.676 -5.333 -1.392 1.00 94.88 80 LEU A O 1
ATOM 649 N N . SER A 1 81 ? -1.807 -5.600 0.659 1.00 94.19 81 SER A N 1
ATOM 650 C CA . SER A 1 81 ? -2.739 -6.661 1.065 1.00 94.19 81 SER A CA 1
ATOM 651 C C . SER A 1 81 ? -4.202 -6.211 0.968 1.00 94.19 81 SER A C 1
ATOM 653 O O . SER A 1 81 ? -5.062 -6.984 0.536 1.00 94.19 81 SER A O 1
ATOM 655 N N . TYR A 1 82 ? -4.508 -4.963 1.337 1.00 95.12 82 TYR A N 1
ATOM 656 C CA . TYR A 1 82 ? -5.843 -4.387 1.165 1.00 95.12 82 TYR A CA 1
ATOM 657 C C . TYR A 1 82 ? -6.227 -4.264 -0.311 1.00 95.12 82 TYR A C 1
ATOM 659 O O . TYR A 1 82 ? -7.344 -4.622 -0.679 1.00 95.12 82 TYR A O 1
ATOM 667 N N . LEU A 1 83 ? -5.320 -3.805 -1.172 1.00 93.00 83 LEU A N 1
ATOM 668 C CA . LEU A 1 83 ? -5.583 -3.729 -2.608 1.00 93.00 83 LEU A CA 1
ATOM 669 C C . LEU A 1 83 ? -5.804 -5.128 -3.203 1.00 93.00 83 LEU A C 1
ATOM 671 O O . LEU A 1 83 ? -6.675 -5.321 -4.049 1.00 93.00 83 LEU A O 1
ATOM 675 N N . GLU A 1 84 ? -5.075 -6.140 -2.748 1.00 91.94 84 GLU A N 1
ATOM 676 C CA . GLU A 1 84 ? -5.216 -7.512 -3.242 1.00 91.94 84 GLU A CA 1
ATOM 677 C C . GLU A 1 84 ? -6.542 -8.141 -2.804 1.00 91.94 84 GLU A C 1
ATOM 679 O O . GLU A 1 84 ? -7.297 -8.634 -3.648 1.00 91.94 84 GLU A O 1
ATOM 684 N N . THR A 1 85 ? -6.858 -8.055 -1.512 1.00 93.06 85 THR A N 1
ATOM 685 C CA . THR A 1 85 ? -7.948 -8.818 -0.880 1.00 93.06 85 THR A CA 1
ATOM 686 C C . THR A 1 85 ? -9.232 -8.022 -0.650 1.00 93.06 85 THR A C 1
ATOM 688 O O . THR A 1 85 ? -10.286 -8.611 -0.430 1.00 93.06 85 THR A O 1
ATOM 691 N N . GLY A 1 86 ? -9.168 -6.690 -0.669 1.00 91.56 86 GLY A N 1
ATOM 692 C CA . GLY A 1 86 ? -10.248 -5.807 -0.221 1.00 91.56 86 GLY A CA 1
ATOM 693 C C . GLY A 1 86 ? -10.426 -5.755 1.302 1.00 91.56 86 GLY A C 1
ATOM 694 O O . GLY A 1 86 ? -11.332 -5.073 1.783 1.00 91.56 86 GLY A O 1
ATOM 695 N N . HIS A 1 87 ? -9.579 -6.451 2.065 1.00 91.75 87 HIS A N 1
ATOM 696 C CA . HIS A 1 87 ? -9.659 -6.549 3.516 1.00 91.75 87 HIS A CA 1
ATOM 697 C C . HIS A 1 87 ? -8.421 -5.948 4.180 1.00 91.75 87 HIS A C 1
ATOM 699 O O . HIS A 1 87 ? -7.293 -6.130 3.731 1.00 91.75 87 HIS A O 1
ATOM 705 N N . LEU A 1 88 ? -8.649 -5.234 5.282 1.00 92.50 88 LEU A N 1
ATOM 706 C CA . LEU A 1 88 ? -7.595 -4.656 6.104 1.00 92.50 88 LEU A CA 1
ATOM 707 C C . LEU A 1 88 ? -7.876 -4.970 7.573 1.00 92.50 88 LEU A C 1
ATOM 709 O O . LEU A 1 88 ? -8.841 -4.442 8.144 1.00 92.50 88 LEU A O 1
ATOM 713 N N . ASP A 1 89 ? -7.022 -5.805 8.161 1.00 90.19 89 ASP A N 1
ATOM 714 C CA . ASP A 1 89 ? -7.004 -6.070 9.596 1.00 90.19 89 ASP A CA 1
ATOM 715 C C . ASP A 1 89 ? -6.085 -5.063 10.295 1.00 90.19 89 ASP A C 1
ATOM 717 O O . ASP A 1 89 ? -4.883 -4.995 10.041 1.00 90.19 89 ASP A O 1
ATOM 721 N N . THR A 1 90 ? -6.684 -4.251 11.159 1.00 91.44 90 THR A N 1
ATOM 722 C CA . THR A 1 90 ? -6.014 -3.202 11.934 1.00 91.44 90 THR A CA 1
ATOM 723 C C . THR A 1 90 ? -6.041 -3.482 13.436 1.00 91.44 90 THR A C 1
ATOM 725 O O . THR A 1 90 ? -5.530 -2.678 14.214 1.00 91.44 90 THR A O 1
ATOM 728 N N . THR A 1 91 ? -6.595 -4.625 13.857 1.00 88.31 91 THR A N 1
ATOM 729 C CA . THR A 1 91 ? -6.853 -4.936 15.273 1.00 88.31 91 THR A CA 1
ATOM 730 C C . THR A 1 91 ? -5.571 -5.095 16.088 1.00 88.31 91 THR A C 1
ATOM 732 O O . THR A 1 91 ? -5.520 -4.692 17.248 1.00 88.31 91 THR A O 1
ATOM 735 N N . ALA A 1 92 ? -4.514 -5.623 15.468 1.00 90.25 92 ALA A N 1
ATOM 736 C CA . ALA A 1 92 ? -3.205 -5.810 16.089 1.00 90.25 92 ALA A CA 1
ATOM 737 C C . ALA A 1 92 ? -2.285 -4.575 15.994 1.00 90.25 92 ALA A C 1
ATOM 739 O O . ALA A 1 92 ? -1.156 -4.620 16.486 1.00 90.25 92 ALA A O 1
ATOM 740 N N . LEU A 1 93 ? -2.723 -3.480 15.356 1.00 93.94 93 LEU A N 1
ATOM 741 C CA . LEU A 1 93 ? -1.883 -2.297 15.173 1.00 93.94 93 LEU A CA 1
ATOM 742 C C . LEU A 1 93 ? -1.840 -1.441 16.440 1.00 93.94 93 LEU A C 1
ATOM 744 O O . LEU A 1 93 ? -2.864 -1.011 16.975 1.00 93.94 93 LEU A O 1
ATOM 748 N N . THR A 1 94 ? -0.626 -1.111 16.868 1.00 94.19 94 THR A N 1
ATOM 749 C CA . THR A 1 94 ? -0.389 -0.062 17.865 1.00 94.19 94 THR A CA 1
ATOM 750 C C . THR A 1 94 ? -0.831 1.305 17.334 1.00 94.19 94 THR A C 1
ATOM 752 O O . THR A 1 94 ? -0.851 1.535 16.124 1.00 94.19 94 THR A O 1
ATOM 755 N N . GLU A 1 95 ? -1.119 2.260 18.224 1.00 91.50 95 GLU A N 1
ATOM 756 C CA . GLU A 1 95 ? -1.455 3.639 17.824 1.00 91.50 95 GLU A CA 1
ATOM 757 C C . GLU A 1 95 ? -0.393 4.255 16.901 1.00 91.50 95 GLU A C 1
ATOM 759 O O . GLU A 1 95 ? -0.731 4.931 15.934 1.00 91.50 95 GLU A O 1
ATOM 764 N N . GLN A 1 96 ? 0.893 3.979 17.146 1.00 92.62 96 GLN A N 1
ATOM 765 C CA . GLN A 1 96 ? 1.974 4.450 16.282 1.00 92.62 96 GLN A CA 1
ATOM 766 C C . GLN A 1 96 ? 1.895 3.850 14.875 1.00 92.62 96 GLN A C 1
ATOM 768 O O . GLN A 1 96 ? 2.021 4.580 13.897 1.00 92.62 96 GLN A O 1
ATOM 773 N N . GLN A 1 97 ? 1.644 2.546 14.750 1.00 94.56 97 GLN A N 1
ATOM 774 C CA . GLN A 1 97 ? 1.480 1.907 13.440 1.00 94.56 97 GLN A CA 1
ATOM 775 C C . GLN A 1 97 ? 0.246 2.429 12.699 1.00 94.56 97 GLN A C 1
ATOM 777 O O . GLN A 1 97 ? 0.299 2.601 11.485 1.00 94.56 97 GLN A O 1
ATOM 782 N N . LYS A 1 98 ? -0.840 2.742 13.413 1.00 94.94 98 LYS A N 1
ATOM 783 C CA . LYS A 1 98 ? -2.022 3.379 12.818 1.00 94.94 98 LYS A CA 1
ATOM 784 C C . LYS A 1 98 ? -1.726 4.787 12.300 1.00 94.94 98 LYS A C 1
ATOM 786 O O . LYS A 1 98 ? -2.206 5.133 11.225 1.00 94.94 98 LYS A O 1
ATOM 791 N N . MET A 1 99 ? -0.929 5.580 13.027 1.00 93.25 99 MET A N 1
ATOM 792 C CA . MET A 1 99 ? -0.468 6.892 12.548 1.00 93.25 99 MET A CA 1
ATOM 793 C C . MET A 1 99 ? 0.350 6.748 11.261 1.00 93.25 99 MET A C 1
ATOM 795 O O . MET A 1 99 ? 0.034 7.395 10.269 1.00 93.25 99 MET A O 1
ATOM 799 N N . ILE A 1 100 ? 1.330 5.838 11.247 1.00 95.38 100 ILE A N 1
ATOM 800 C CA . ILE A 1 100 ? 2.165 5.579 10.063 1.00 95.38 100 ILE A CA 1
ATOM 801 C C . ILE A 1 100 ? 1.306 5.116 8.877 1.00 95.38 100 ILE A C 1
ATOM 803 O O . ILE A 1 100 ? 1.519 5.562 7.754 1.00 95.38 100 ILE A O 1
ATOM 807 N N . LEU A 1 101 ? 0.317 4.248 9.113 1.00 95.81 101 LEU A N 1
ATOM 808 C CA . LEU A 1 101 ? -0.609 3.810 8.072 1.00 95.81 101 LEU A CA 1
ATOM 809 C C . LEU A 1 101 ? -1.403 4.986 7.495 1.00 95.81 101 LEU A C 1
ATOM 811 O O . LEU A 1 101 ? -1.502 5.088 6.279 1.00 95.81 101 LEU A O 1
ATOM 815 N N . MET A 1 102 ? -1.939 5.873 8.337 1.00 94.75 102 MET A N 1
ATOM 816 C CA . MET A 1 102 ? -2.662 7.061 7.870 1.00 94.75 102 MET A CA 1
ATOM 817 C C . MET A 1 102 ? -1.765 7.990 7.042 1.00 94.75 102 MET A C 1
ATOM 819 O O . MET A 1 102 ? -2.180 8.408 5.965 1.00 94.75 102 MET A O 1
ATOM 823 N N . GLU A 1 103 ? -0.529 8.245 7.486 1.00 94.19 103 GLU A N 1
ATOM 824 C CA . GLU A 1 103 ? 0.451 9.038 6.726 1.00 94.19 103 GLU A CA 1
ATOM 825 C C . GLU A 1 103 ? 0.754 8.428 5.348 1.00 94.19 103 GLU A C 1
ATOM 827 O O . GLU A 1 103 ? 0.861 9.144 4.351 1.00 94.19 103 GLU A O 1
ATOM 832 N N . ASP A 1 104 ? 0.923 7.105 5.276 1.00 94.94 104 ASP A N 1
ATOM 833 C CA . ASP A 1 104 ? 1.200 6.420 4.012 1.00 94.94 104 ASP A CA 1
ATOM 834 C C . ASP A 1 104 ? -0.036 6.424 3.097 1.00 94.94 104 ASP A C 1
ATOM 836 O O . ASP A 1 104 ? 0.087 6.659 1.897 1.00 94.94 104 ASP A O 1
ATOM 840 N N . VAL A 1 105 ? -1.234 6.216 3.651 1.00 94.44 105 VAL A N 1
ATOM 841 C CA . VAL A 1 105 ? -2.511 6.268 2.920 1.00 94.44 105 VAL A CA 1
ATOM 842 C C . VAL A 1 105 ? -2.750 7.648 2.309 1.00 94.44 105 VAL A C 1
ATOM 844 O O . VAL A 1 105 ? -3.122 7.732 1.135 1.00 94.44 105 VAL A O 1
ATOM 847 N N . GLU A 1 106 ? -2.485 8.713 3.066 1.00 92.75 106 GLU A N 1
ATOM 848 C CA . GLU A 1 106 ? -2.555 10.094 2.585 1.00 92.75 106 GLU A CA 1
ATOM 849 C C . GLU A 1 106 ? -1.503 10.359 1.500 1.00 92.75 106 GLU A C 1
ATOM 851 O O . GLU A 1 106 ? -1.829 10.867 0.426 1.00 92.75 106 GLU A O 1
ATOM 856 N N . PHE A 1 107 ? -0.254 9.939 1.728 1.00 92.25 107 PHE A N 1
ATOM 857 C CA . PHE A 1 107 ? 0.834 10.092 0.760 1.00 92.25 107 PHE A CA 1
ATOM 858 C C . PHE A 1 107 ? 0.526 9.416 -0.584 1.00 92.25 107 PHE A C 1
ATOM 860 O O . PHE A 1 107 ? 0.712 10.010 -1.651 1.00 92.25 107 PHE A O 1
ATOM 867 N N . PHE A 1 108 ? 0.008 8.187 -0.545 1.00 92.56 108 PHE A N 1
ATOM 868 C CA . PHE A 1 108 ? -0.412 7.456 -1.740 1.00 92.56 108 PHE A CA 1
ATOM 869 C C . PHE A 1 108 ? -1.772 7.914 -2.284 1.00 92.56 108 PHE A C 1
ATOM 871 O O . PHE A 1 108 ? -2.262 7.340 -3.258 1.00 92.56 108 PHE A O 1
ATOM 878 N N . GLY A 1 109 ? -2.397 8.931 -1.683 1.00 91.06 109 GLY A N 1
ATOM 879 C CA . GLY A 1 109 ? -3.672 9.492 -2.119 1.00 91.06 109 GLY A CA 1
ATOM 880 C C . GLY A 1 109 ? -4.805 8.468 -2.178 1.00 91.06 109 GLY A C 1
ATOM 881 O O . GLY A 1 109 ? -5.675 8.597 -3.037 1.00 91.06 109 GLY A O 1
ATOM 882 N N . MET A 1 110 ? -4.775 7.445 -1.318 1.00 91.56 110 MET A N 1
ATOM 883 C CA . MET A 1 110 ? -5.671 6.281 -1.334 1.00 91.56 110 MET A CA 1
ATOM 884 C C . MET A 1 110 ? -7.042 6.630 -0.742 1.00 91.56 110 MET A C 1
ATOM 886 O O . MET A 1 110 ? -7.369 6.254 0.384 1.00 91.56 110 MET A O 1
ATOM 890 N N . ARG A 1 111 ? -7.858 7.379 -1.492 1.00 89.38 111 ARG A N 1
ATOM 891 C CA . ARG A 1 111 ? -9.078 8.025 -0.964 1.00 89.38 111 ARG A CA 1
ATOM 892 C C . ARG A 1 111 ? -10.097 7.053 -0.374 1.00 89.38 111 ARG A C 1
ATOM 894 O O . ARG A 1 111 ? -10.746 7.378 0.623 1.00 89.38 111 ARG A O 1
ATOM 901 N N . ARG A 1 112 ? -10.305 5.882 -0.991 1.00 91.12 112 ARG A N 1
ATOM 902 C CA . ARG A 1 112 ? -11.290 4.918 -0.475 1.00 91.12 112 ARG A CA 1
ATOM 903 C C . ARG A 1 112 ? -10.785 4.282 0.817 1.00 91.12 112 ARG A C 1
ATOM 905 O O . ARG A 1 112 ? -11.567 4.163 1.761 1.00 91.12 112 ARG A O 1
ATOM 912 N N . LEU A 1 113 ? -9.505 3.922 0.873 1.00 92.69 113 LEU A N 1
ATOM 913 C CA . LEU A 1 113 ? -8.875 3.415 2.090 1.00 92.69 113 LEU A CA 1
ATOM 914 C C . LEU A 1 113 ? -8.860 4.464 3.212 1.00 92.69 113 LEU A C 1
ATOM 916 O O . LEU A 1 113 ? -9.242 4.152 4.335 1.00 92.69 113 LEU A O 1
ATOM 920 N N . GLU A 1 114 ? -8.521 5.715 2.904 1.00 92.81 114 GLU A N 1
ATOM 921 C CA . GLU A 1 114 ? -8.542 6.841 3.847 1.00 92.81 114 GLU A CA 1
ATOM 922 C C . GLU A 1 114 ? -9.929 7.041 4.471 1.00 92.81 114 GLU A C 1
ATOM 924 O O . GLU A 1 114 ? -10.070 7.154 5.695 1.00 92.81 114 GLU A O 1
ATOM 929 N N . LYS A 1 115 ? -10.975 7.028 3.633 1.00 91.81 115 LYS A N 1
ATOM 930 C CA . LYS A 1 115 ? -12.362 7.118 4.093 1.00 91.81 115 LYS A CA 1
ATOM 931 C C . LYS A 1 115 ? -12.718 5.944 5.006 1.00 91.81 115 LYS A C 1
ATOM 933 O O . LYS A 1 115 ? -13.250 6.165 6.090 1.00 91.81 115 LYS A O 1
ATOM 938 N N . MET A 1 116 ? -12.393 4.717 4.594 1.00 92.38 116 MET A N 1
ATOM 939 C CA . MET A 1 116 ? -12.659 3.513 5.386 1.00 92.38 116 MET A CA 1
ATOM 940 C C . MET A 1 116 ? -11.966 3.568 6.753 1.00 92.38 116 MET A C 1
ATOM 942 O O . MET A 1 116 ? -12.575 3.205 7.755 1.00 92.38 116 MET A O 1
ATOM 946 N N . LEU A 1 117 ? -10.709 4.018 6.811 1.00 93.06 117 LEU A N 1
ATOM 947 C CA . LEU A 1 117 ? -9.971 4.167 8.067 1.00 93.06 117 LEU A CA 1
ATOM 948 C C . LEU A 1 117 ? -10.577 5.259 8.954 1.00 93.06 117 LEU A C 1
ATOM 950 O O . LEU A 1 117 ? -10.747 5.046 10.150 1.00 93.06 117 LEU A O 1
ATOM 954 N N . SER A 1 118 ? -10.980 6.388 8.368 1.00 89.19 118 SER A N 1
ATOM 955 C CA . SER A 1 118 ? -11.598 7.507 9.093 1.00 89.19 118 SER A CA 1
ATOM 956 C C . SER A 1 118 ? -12.937 7.163 9.757 1.00 89.19 118 SER A C 1
ATOM 958 O O . SER A 1 118 ? -13.324 7.830 10.714 1.00 89.19 118 SER A O 1
ATOM 960 N N . GLU A 1 119 ? -13.654 6.161 9.248 1.00 90.44 119 GLU A N 1
ATOM 961 C CA . GLU A 1 119 ? -14.936 5.692 9.794 1.00 90.44 119 GLU A CA 1
ATOM 962 C C . GLU A 1 119 ? -14.758 4.656 10.924 1.00 90.44 119 GLU A C 1
ATOM 964 O O . GLU A 1 119 ? -15.719 4.339 11.627 1.00 90.44 119 GLU A O 1
ATOM 969 N N . ARG A 1 120 ? -13.538 4.137 11.144 1.00 91.06 120 ARG A N 1
ATOM 970 C CA . ARG A 1 120 ? -13.240 3.191 12.231 1.00 91.06 120 ARG A CA 1
ATOM 971 C C . ARG A 1 120 ? -12.950 3.944 13.530 1.00 91.06 120 ARG A C 1
ATOM 973 O O . ARG A 1 120 ? -12.061 4.793 13.589 1.00 91.06 120 ARG A O 1
ATOM 980 N N . SER A 1 121 ? -13.635 3.569 14.612 1.00 87.38 121 SER A N 1
ATOM 981 C CA . SER A 1 121 ? -13.501 4.223 15.925 1.00 87.38 121 SER A CA 1
ATOM 982 C C . SER A 1 121 ? -12.075 4.215 16.478 1.00 87.38 121 SER A C 1
ATOM 984 O O . SER A 1 121 ? -11.664 5.134 17.180 1.00 87.38 121 SER A O 1
ATOM 986 N N . GLU A 1 122 ? -11.301 3.190 16.136 1.00 88.81 122 GLU A N 1
ATOM 987 C CA . GLU A 1 122 ? -9.913 3.012 16.563 1.00 88.81 122 GLU A CA 1
ATOM 988 C C . GLU A 1 122 ? -8.899 3.937 15.864 1.00 88.81 122 GLU A C 1
ATOM 990 O O . GLU A 1 122 ? -7.721 3.880 16.212 1.00 88.81 122 GLU A O 1
ATOM 995 N N . PHE A 1 123 ? -9.337 4.772 14.910 1.00 89.62 123 PHE A N 1
ATOM 996 C CA . PHE A 1 123 ? -8.526 5.792 14.226 1.00 89.62 123 PHE A CA 1
ATOM 997 C C . PHE A 1 123 ? -8.912 7.236 14.610 1.00 89.62 123 PHE A C 1
ATOM 999 O O . PHE A 1 123 ? -8.277 8.187 14.147 1.00 89.62 123 PHE A O 1
ATOM 1006 N N . TYR A 1 124 ? -9.907 7.445 15.485 1.00 85.44 124 TYR A N 1
ATOM 1007 C CA . TYR A 1 124 ? -10.328 8.794 15.895 1.00 85.44 124 TYR A CA 1
ATOM 1008 C C . TYR A 1 124 ? -9.226 9.578 16.625 1.00 85.44 124 TYR A C 1
ATOM 1010 O O . TYR A 1 124 ? -9.014 10.757 16.335 1.00 85.44 124 TYR A O 1
ATOM 1018 N N . SER A 1 125 ? -8.490 8.926 17.533 1.00 81.81 125 SER A N 1
ATOM 1019 C CA . SER A 1 125 ? -7.341 9.507 18.251 1.00 81.81 125 SER A CA 1
ATOM 1020 C C . SER A 1 125 ? -6.216 9.927 17.304 1.00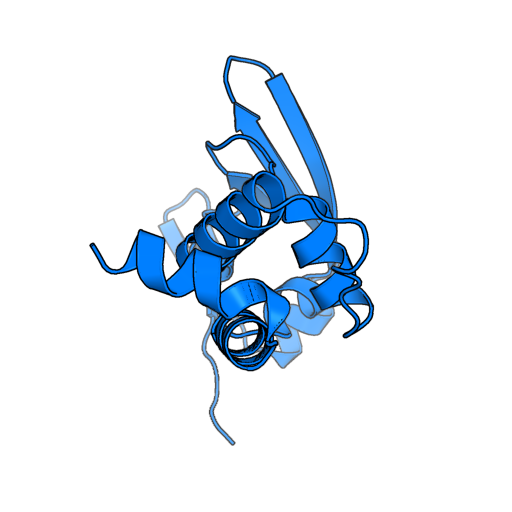 81.81 125 SER A C 1
ATOM 1022 O O . SER A 1 125 ? -5.614 10.985 17.483 1.00 81.81 125 SER A O 1
ATOM 1024 N N . VAL A 1 126 ? -5.957 9.110 16.283 1.00 84.19 126 VAL A N 1
ATOM 1025 C CA . VAL A 1 126 ? -4.941 9.348 15.254 1.00 84.19 126 VAL A CA 1
ATOM 1026 C C . VAL A 1 126 ? -5.301 10.570 14.413 1.00 84.19 126 VAL A C 1
ATOM 1028 O O . VAL A 1 126 ? -4.489 11.482 14.271 1.00 84.19 126 VAL A O 1
ATOM 1031 N N . LYS A 1 127 ? -6.543 10.644 13.924 1.00 76.94 127 LYS A N 1
ATOM 1032 C CA . LYS A 1 127 ? -7.011 11.764 13.098 1.00 76.94 127 LYS A CA 1
ATOM 1033 C C . LYS A 1 127 ? -6.954 13.103 13.835 1.00 76.94 127 LYS A C 1
ATOM 1035 O O . LYS A 1 127 ? -6.531 14.104 13.260 1.00 76.94 127 LYS A O 1
ATOM 1040 N N . ALA A 1 128 ? -7.344 13.113 15.110 1.00 77.38 128 ALA A N 1
ATOM 1041 C CA . ALA A 1 128 ? -7.297 14.315 15.939 1.00 77.38 128 ALA A CA 1
ATOM 1042 C C . ALA A 1 128 ? -5.872 14.873 16.092 1.00 77.38 128 ALA A C 1
ATOM 1044 O O . ALA A 1 128 ? -5.711 16.083 16.205 1.00 77.38 128 ALA A O 1
ATOM 1045 N N . ARG A 1 129 ? -4.848 14.010 16.075 1.00 79.75 129 ARG A N 1
ATOM 1046 C CA . ARG A 1 129 ? -3.435 14.410 16.170 1.00 79.75 129 ARG A CA 1
ATOM 1047 C C . ARG A 1 129 ? -2.853 14.894 14.847 1.00 79.75 129 ARG A C 1
ATOM 1049 O O . ARG A 1 129 ? -2.050 15.810 14.865 1.00 79.75 129 ARG A O 1
ATOM 1056 N N . LEU A 1 130 ? -3.266 14.305 13.725 1.00 76.00 130 LEU A N 1
ATOM 1057 C CA . LEU A 1 130 ? -2.814 14.720 12.389 1.00 76.00 130 LEU A CA 1
ATOM 1058 C C . LEU A 1 130 ? -3.433 16.052 11.925 1.00 76.00 130 LEU A C 1
ATOM 1060 O O . LEU A 1 130 ? -2.963 16.638 10.961 1.00 76.00 130 LEU A O 1
ATOM 1064 N N . SER A 1 131 ? -4.490 16.526 12.596 1.00 72.75 131 SER A N 1
ATOM 1065 C CA . SER A 1 131 ? -5.187 17.780 12.262 1.00 72.75 131 SER A CA 1
ATOM 1066 C C . SER A 1 131 ? -4.694 19.005 13.056 1.00 72.75 131 SER A C 1
ATOM 1068 O O . SER A 1 131 ? -5.334 20.054 12.986 1.00 72.75 131 SER A O 1
ATOM 1070 N N . GLN A 1 132 ? -3.633 18.859 13.860 1.00 60.19 132 GLN A N 1
ATOM 1071 C CA . GLN A 1 132 ? -3.018 19.919 14.679 1.00 60.19 132 GLN A CA 1
ATOM 1072 C C . GLN A 1 132 ? -1.771 20.477 13.998 1.00 60.19 132 GLN A C 1
ATOM 1074 O O . GLN A 1 132 ? -1.564 21.704 14.116 1.00 60.19 132 GLN A O 1
#